Protein AF-A0A0Q7JSZ8-F1 (afdb_monomer)

Solvent-accessible surface area (backbone atoms only — not comparable to full-atom values): 3227 Å² total; per-residue (Å²): 109,66,64,61,52,50,54,50,42,54,51,36,53,51,50,28,51,51,41,21,63,76,67,74,32,72,81,37,69,71,19,43,53,36,46,59,50,36,52,54,51,50,53,52,52,52,52,51,52,52,52,51,55,54,52,64,73,76,107

pLDDT: mean 92.53, std 8.51, range [61.44, 98.0]

Mean predicted aligned error: 4.05 Å

Sequence (59 aa):
MESILQEKIESLRFEMINQAFINGSLTHEKVISVSQLLDRYILLYQKLILKKAQLKLIS

Structure (mmCIF, N/CA/C/O backbone):
data_AF-A0A0Q7JSZ8-F1
#
_entry.id   AF-A0A0Q7JSZ8-F1
#
loop_
_atom_site.group_PDB
_atom_site.id
_atom_site.type_symbol
_atom_site.label_atom_id
_atom_site.label_alt_id
_atom_site.label_comp_id
_atom_site.label_asym_id
_atom_site.label_entity_id
_atom_site.label_seq_id
_atom_site.pdbx_PDB_ins_code
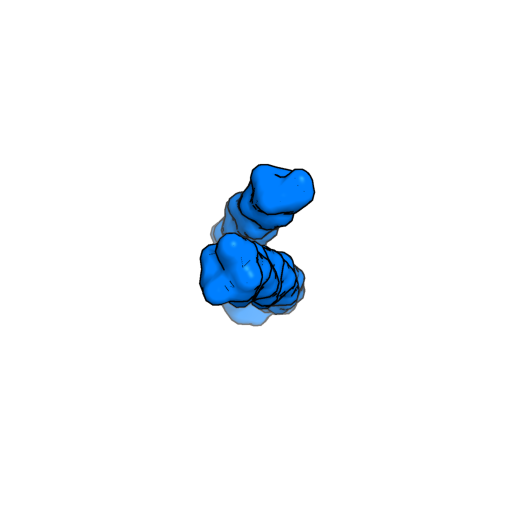_atom_site.Cartn_x
_atom_site.Cartn_y
_atom_site.Cartn_z
_atom_site.occupancy
_atom_site.B_iso_or_equiv
_atom_site.auth_seq_id
_atom_site.auth_comp_id
_atom_site.auth_asym_id
_atom_site.auth_atom_id
_atom_site.pdbx_PDB_model_num
ATOM 1 N N . MET A 1 1 ? -1.557 -3.624 16.232 1.00 63.47 1 MET A N 1
ATOM 2 C CA . MET A 1 1 ? -2.353 -3.892 15.010 1.00 63.47 1 MET A CA 1
ATOM 3 C C . MET A 1 1 ? -2.299 -2.732 14.024 1.00 63.47 1 MET A C 1
ATOM 5 O O . MET A 1 1 ? -2.015 -2.989 12.867 1.00 63.47 1 MET A O 1
ATOM 9 N N . GLU A 1 2 ? -2.509 -1.477 14.445 1.00 68.94 2 GLU A N 1
ATOM 10 C CA . GLU A 1 2 ? -2.356 -0.320 13.539 1.00 68.94 2 GLU A CA 1
ATOM 11 C C . GLU A 1 2 ? -0.926 -0.115 13.028 1.00 68.94 2 GLU A C 1
ATOM 13 O O . GLU A 1 2 ? -0.780 0.070 11.827 1.00 68.94 2 GLU A O 1
ATOM 18 N N . SER A 1 3 ? 0.108 -0.219 13.881 1.00 81.38 3 SER A N 1
ATOM 19 C CA . SER A 1 3 ? 1.499 -0.055 13.412 1.00 81.38 3 SER A CA 1
ATOM 20 C C . SER A 1 3 ? 1.868 -1.120 12.379 1.00 81.38 3 SER A C 1
ATOM 22 O O . SER A 1 3 ? 2.346 -0.782 11.312 1.00 81.38 3 SER A O 1
ATOM 24 N N . ILE A 1 4 ? 1.508 -2.384 12.626 1.00 89.31 4 ILE A N 1
ATOM 25 C CA . ILE A 1 4 ? 1.737 -3.498 11.690 1.00 89.31 4 ILE A CA 1
ATOM 26 C C . ILE A 1 4 ? 1.055 -3.235 10.339 1.00 89.31 4 ILE A C 1
ATOM 28 O O . ILE A 1 4 ? 1.615 -3.523 9.283 1.00 89.31 4 ILE A O 1
ATOM 32 N N . LEU A 1 5 ? -0.166 -2.689 10.352 1.00 91.06 5 LEU A N 1
ATOM 33 C CA . LEU A 1 5 ? -0.895 -2.392 9.121 1.00 91.06 5 LEU A CA 1
ATOM 34 C C . LEU A 1 5 ? -0.265 -1.216 8.362 1.00 91.06 5 LEU A C 1
ATOM 36 O O . LEU A 1 5 ? -0.148 -1.281 7.142 1.00 91.06 5 LEU A O 1
ATOM 40 N N . GLN A 1 6 ? 0.180 -0.181 9.077 1.00 92.56 6 GLN A N 1
ATOM 41 C CA . GLN A 1 6 ? 0.928 0.939 8.501 1.00 92.56 6 GLN A CA 1
ATOM 42 C C . GLN A 1 6 ? 2.270 0.479 7.924 1.00 92.56 6 GLN A C 1
ATOM 44 O O . GLN A 1 6 ? 2.561 0.772 6.772 1.00 92.56 6 GLN A O 1
ATOM 49 N N . GLU A 1 7 ? 3.045 -0.310 8.666 1.00 95.31 7 GLU A N 1
ATOM 50 C CA . GLU A 1 7 ? 4.304 -0.907 8.205 1.00 95.31 7 GLU A CA 1
ATOM 51 C C . GLU A 1 7 ? 4.088 -1.733 6.930 1.00 95.31 7 GLU A C 1
ATOM 53 O O . GLU A 1 7 ? 4.873 -1.646 5.984 1.00 95.31 7 GLU A O 1
ATOM 58 N N . LYS A 1 8 ? 2.981 -2.486 6.852 1.00 95.94 8 LYS A N 1
ATOM 59 C CA . LYS A 1 8 ? 2.641 -3.246 5.646 1.00 95.94 8 LYS A CA 1
ATOM 60 C C . LYS A 1 8 ? 2.297 -2.342 4.459 1.00 95.94 8 LYS A C 1
ATOM 62 O O . LYS A 1 8 ? 2.725 -2.640 3.347 1.00 95.94 8 LYS A O 1
ATOM 67 N N . ILE A 1 9 ? 1.556 -1.256 4.684 1.00 97.31 9 ILE A N 1
ATOM 68 C CA . ILE A 1 9 ? 1.242 -0.246 3.659 1.00 97.31 9 ILE A CA 1
ATOM 69 C C . ILE A 1 9 ? 2.532 0.396 3.131 1.00 97.31 9 ILE A C 1
ATOM 71 O O . ILE A 1 9 ? 2.732 0.464 1.920 1.00 97.31 9 ILE A O 1
ATOM 75 N N . GLU A 1 10 ? 3.435 0.804 4.021 1.00 97.44 10 GLU A N 1
ATOM 76 C CA . GLU A 1 10 ? 4.721 1.409 3.659 1.00 97.44 10 GLU A CA 1
ATOM 77 C C . GLU A 1 10 ? 5.606 0.439 2.864 1.00 97.44 10 GLU A C 1
ATOM 79 O O . GLU A 1 10 ? 6.154 0.802 1.820 1.00 97.44 10 GLU A O 1
ATOM 84 N N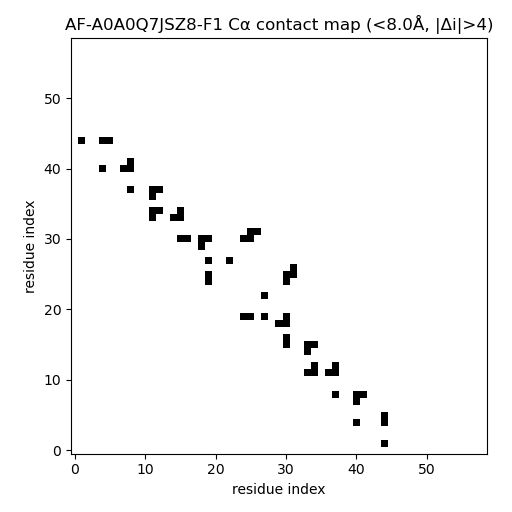 . SER A 1 11 ? 5.684 -0.818 3.308 1.00 97.88 11 SER A N 1
ATOM 85 C CA . SER A 1 11 ? 6.418 -1.879 2.613 1.00 97.88 11 SER A CA 1
ATOM 86 C C . SER A 1 11 ? 5.884 -2.112 1.196 1.00 97.88 11 SER A C 1
ATOM 88 O O . SER A 1 11 ? 6.671 -2.158 0.252 1.00 97.88 11 SER A O 1
ATOM 90 N N . LEU A 1 12 ? 4.560 -2.196 1.027 1.00 98.00 12 LEU A N 1
ATOM 91 C CA . LEU A 1 12 ? 3.934 -2.377 -0.286 1.00 98.00 12 LEU A CA 1
ATOM 92 C C . LEU A 1 12 ? 4.111 -1.150 -1.187 1.00 98.00 12 LEU A C 1
ATOM 94 O O . LEU A 1 12 ? 4.321 -1.300 -2.389 1.00 98.00 12 LEU A O 1
ATOM 98 N N . ARG A 1 13 ? 4.081 0.065 -0.626 1.00 97.69 13 ARG A N 1
ATOM 99 C CA . ARG A 1 13 ? 4.367 1.288 -1.389 1.00 97.69 13 ARG A CA 1
ATOM 100 C C . ARG A 1 13 ? 5.794 1.272 -1.931 1.00 97.69 13 ARG A C 1
ATOM 102 O O . ARG A 1 13 ? 6.001 1.580 -3.103 1.00 97.69 13 ARG A O 1
ATOM 109 N N . PHE A 1 14 ? 6.765 0.893 -1.102 1.00 98.00 14 PHE A N 1
ATOM 110 C CA . PHE A 1 14 ? 8.158 0.771 -1.526 1.00 98.00 14 PHE A CA 1
ATOM 111 C C . PHE A 1 14 ? 8.338 -0.320 -2.591 1.00 98.00 14 PHE A C 1
ATOM 113 O O . PHE A 1 14 ? 9.006 -0.098 -3.600 1.00 98.00 14 PHE A O 1
ATOM 120 N N . GLU A 1 15 ? 7.688 -1.470 -2.415 1.00 97.56 15 GLU A N 1
ATOM 121 C CA . GLU A 1 15 ? 7.689 -2.552 -3.400 1.00 97.56 15 GLU A CA 1
ATOM 122 C C . GLU A 1 15 ? 7.113 -2.100 -4.750 1.00 97.56 15 GLU A C 1
ATOM 124 O O . GLU A 1 15 ? 7.725 -2.354 -5.786 1.00 97.56 15 GLU A O 1
ATOM 129 N N . MET A 1 16 ? 5.996 -1.367 -4.752 1.00 97.62 16 MET A N 1
ATOM 130 C CA . MET A 1 16 ? 5.377 -0.840 -5.972 1.00 97.62 16 MET A CA 1
ATOM 131 C C . MET A 1 16 ? 6.326 0.094 -6.730 1.00 97.62 16 MET A C 1
ATOM 133 O O . MET A 1 16 ? 6.472 -0.032 -7.945 1.00 97.62 16 MET A O 1
ATOM 137 N N . ILE A 1 17 ? 7.001 0.999 -6.012 1.00 97.19 17 ILE A N 1
ATOM 138 C CA . ILE A 1 17 ? 7.986 1.927 -6.588 1.00 97.19 17 ILE A CA 1
ATOM 139 C C . ILE A 1 17 ? 9.165 1.153 -7.182 1.00 97.19 17 ILE A C 1
ATOM 141 O O . ILE A 1 17 ? 9.555 1.416 -8.317 1.00 97.19 17 ILE A O 1
ATOM 145 N N . ASN A 1 18 ? 9.696 0.163 -6.460 1.00 97.75 18 ASN A N 1
ATOM 146 C CA . ASN A 1 18 ? 10.789 -0.667 -6.966 1.00 97.75 18 ASN A CA 1
ATOM 147 C C . ASN A 1 18 ? 10.379 -1.453 -8.210 1.00 97.75 18 ASN A C 1
ATOM 149 O O . ASN A 1 18 ? 11.138 -1.507 -9.173 1.00 97.75 18 ASN A O 1
ATOM 153 N N . GLN A 1 19 ? 9.176 -2.031 -8.231 1.00 97.06 19 GLN A N 1
ATOM 154 C CA . GLN A 1 19 ? 8.672 -2.721 -9.416 1.00 97.06 19 GLN A CA 1
ATOM 155 C C . GLN A 1 19 ? 8.484 -1.745 -10.585 1.00 97.06 19 GLN A C 1
ATOM 157 O O . GLN A 1 19 ? 8.834 -2.086 -11.712 1.00 97.06 19 GLN A O 1
ATOM 162 N N . ALA A 1 20 ? 7.994 -0.529 -10.347 1.00 97.19 20 ALA A N 1
ATOM 163 C CA . ALA A 1 20 ? 7.858 0.480 -11.396 1.00 97.19 20 ALA A CA 1
ATOM 164 C C . ALA A 1 20 ? 9.219 0.898 -11.962 1.00 97.19 20 ALA A C 1
ATOM 166 O O . ALA A 1 20 ? 9.368 1.016 -13.176 1.00 97.19 20 ALA A O 1
ATOM 167 N N . PHE A 1 21 ? 10.218 1.055 -11.091 1.00 97.31 21 PHE A N 1
ATOM 168 C CA . PHE A 1 21 ? 11.589 1.360 -11.480 1.00 97.31 21 PHE A CA 1
ATOM 169 C C . PHE A 1 21 ? 12.218 0.224 -12.300 1.00 97.31 21 PHE A C 1
ATOM 171 O O . PHE A 1 21 ? 12.743 0.470 -13.380 1.00 97.31 21 PHE A O 1
ATOM 178 N N . ILE A 1 22 ? 12.110 -1.024 -11.830 1.00 97.25 22 ILE A N 1
ATOM 179 C CA . ILE A 1 22 ? 12.681 -2.207 -12.496 1.00 97.25 22 ILE A CA 1
ATOM 180 C C . ILE A 1 22 ? 12.031 -2.458 -13.862 1.00 97.25 22 ILE A C 1
ATOM 182 O O . ILE A 1 22 ? 12.727 -2.778 -14.821 1.00 97.25 22 ILE A O 1
ATOM 186 N N . ASN A 1 23 ? 10.705 -2.338 -13.956 1.00 96.25 23 ASN A N 1
ATOM 187 C CA . ASN A 1 23 ? 9.972 -2.647 -15.187 1.00 96.25 23 ASN A CA 1
ATOM 188 C C . ASN A 1 23 ? 9.805 -1.425 -16.111 1.00 96.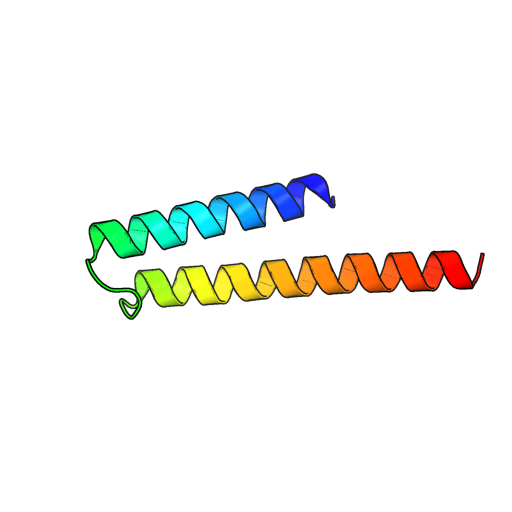25 23 ASN A C 1
ATOM 190 O O . ASN A 1 23 ? 9.260 -1.562 -17.203 1.00 96.25 23 ASN A O 1
ATOM 194 N N . GLY A 1 24 ? 10.220 -0.228 -15.678 1.00 95.38 24 GLY A N 1
ATOM 195 C CA . GLY A 1 24 ? 10.113 1.016 -16.449 1.00 95.38 24 GLY A CA 1
ATOM 196 C C . GLY A 1 24 ? 8.679 1.460 -16.766 1.00 95.38 24 GLY A C 1
ATOM 197 O O . GLY A 1 24 ? 8.478 2.305 -17.634 1.00 95.38 24 GLY A O 1
ATOM 198 N N . SER A 1 25 ? 7.670 0.883 -16.106 1.00 93.94 25 SER A N 1
ATOM 199 C CA . SER A 1 25 ? 6.258 1.158 -16.374 1.00 93.94 25 SER A CA 1
ATOM 200 C C . SER A 1 25 ? 5.399 0.980 -15.127 1.00 93.94 25 SER A C 1
ATOM 202 O O . SER A 1 25 ? 5.507 -0.021 -14.421 1.00 93.94 25 SER A O 1
ATOM 204 N N . LEU A 1 26 ? 4.486 1.928 -14.900 1.00 93.00 26 LEU A N 1
ATOM 205 C CA . LEU A 1 26 ? 3.469 1.852 -13.846 1.00 93.00 26 LEU A CA 1
ATOM 206 C C . LEU A 1 26 ? 2.315 0.902 -14.192 1.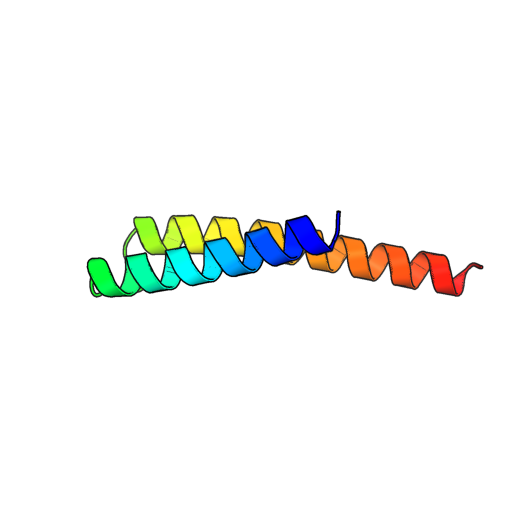00 93.00 26 LEU A C 1
ATOM 208 O O . LEU A 1 26 ? 1.599 0.456 -13.302 1.00 93.00 26 LEU A O 1
ATOM 212 N N . THR A 1 27 ? 2.136 0.582 -15.474 1.00 95.50 27 THR A N 1
ATOM 213 C CA . THR A 1 27 ? 1.080 -0.322 -15.956 1.00 95.50 27 THR A CA 1
ATOM 214 C C . THR A 1 27 ? 1.571 -1.752 -16.134 1.00 95.50 27 THR A C 1
ATOM 216 O O . THR A 1 27 ? 0.828 -2.611 -16.603 1.00 95.50 27 THR A O 1
ATOM 219 N N . HIS A 1 28 ? 2.818 -2.033 -15.757 1.00 97.31 28 HIS A N 1
ATOM 220 C CA . HIS A 1 28 ? 3.320 -3.394 -15.745 1.00 97.31 28 HIS A CA 1
ATOM 221 C C . HIS A 1 28 ? 2.499 -4.248 -14.767 1.00 97.31 28 HIS A C 1
ATOM 223 O O . HIS A 1 28 ? 2.202 -3.814 -13.654 1.00 97.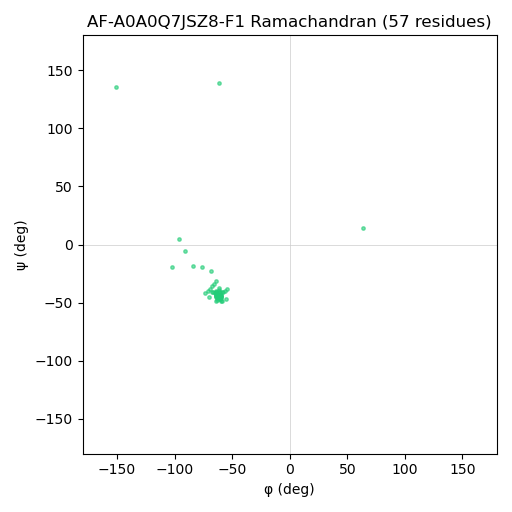31 28 HIS A O 1
ATOM 229 N N . GLU A 1 29 ? 2.172 -5.486 -15.142 1.00 96.88 29 GLU A N 1
ATOM 230 C CA . GLU A 1 29 ? 1.264 -6.354 -14.375 1.00 96.88 29 GLU A CA 1
ATOM 231 C C . GLU A 1 29 ? 1.696 -6.536 -12.913 1.00 96.88 29 GLU A C 1
ATOM 233 O O . GLU A 1 29 ? 0.866 -6.514 -12.006 1.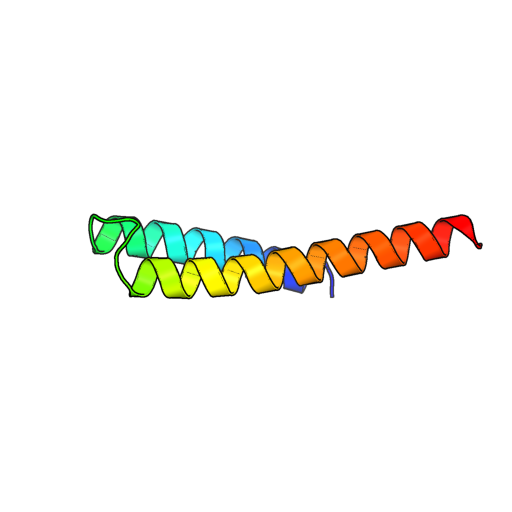00 96.88 29 GLU A O 1
ATOM 238 N N . LYS A 1 30 ? 3.010 -6.642 -12.663 1.00 95.06 30 LYS A N 1
ATOM 239 C CA . LYS A 1 30 ? 3.568 -6.723 -11.299 1.00 95.06 30 LYS A CA 1
ATOM 240 C C . LYS A 1 30 ? 3.371 -5.442 -10.486 1.00 95.06 30 LYS A C 1
ATOM 242 O O . LYS A 1 30 ? 3.204 -5.511 -9.277 1.00 95.06 30 LYS A O 1
ATOM 247 N N . VAL A 1 31 ? 3.401 -4.275 -11.124 1.00 97.50 31 VAL A N 1
ATOM 248 C CA . VAL A 1 31 ? 3.153 -2.996 -10.440 1.00 97.50 31 VAL A CA 1
ATOM 249 C C . VAL A 1 31 ? 1.669 -2.871 -10.120 1.00 97.50 31 VAL A C 1
ATOM 251 O O . VAL A 1 31 ? 1.312 -2.514 -8.999 1.00 97.50 31 VAL A O 1
ATOM 254 N N . ILE A 1 32 ? 0.809 -3.258 -11.067 1.00 97.81 32 ILE A N 1
ATOM 255 C CA . ILE A 1 32 ? -0.646 -3.284 -10.884 1.00 97.81 32 ILE A CA 1
ATOM 256 C C . ILE A 1 32 ? -1.034 -4.227 -9.740 1.00 97.81 32 ILE A C 1
ATOM 258 O O . ILE A 1 32 ? -1.835 -3.850 -8.887 1.00 97.81 32 ILE A O 1
ATOM 262 N N . SER A 1 33 ? -0.462 -5.432 -9.674 1.00 97.81 33 SER A N 1
ATOM 263 C CA . SER A 1 33 ? -0.807 -6.396 -8.623 1.00 97.81 33 SER A CA 1
ATOM 264 C C . SER A 1 33 ? -0.421 -5.898 -7.225 1.00 97.81 33 SER A C 1
ATOM 266 O O . SER A 1 33 ? -1.215 -6.025 -6.287 1.00 97.81 33 SER A O 1
ATOM 268 N N . VAL A 1 34 ? 0.753 -5.269 -7.089 1.00 97.88 34 VAL A N 1
ATOM 269 C CA . VAL A 1 34 ? 1.190 -4.644 -5.831 1.00 97.88 34 VAL A CA 1
ATOM 270 C C . VAL A 1 34 ? 0.311 -3.437 -5.491 1.00 97.88 34 VAL A C 1
ATOM 272 O O . VAL A 1 34 ? -0.105 -3.306 -4.341 1.00 97.88 34 VAL A O 1
ATOM 275 N N . SER A 1 35 ? -0.056 -2.608 -6.474 1.00 97.44 35 SER A N 1
ATOM 276 C CA . SER A 1 35 ? -0.979 -1.477 -6.296 1.00 97.44 35 SER A CA 1
ATOM 277 C C . SER A 1 35 ? -2.350 -1.933 -5.781 1.00 97.44 35 SER A C 1
ATOM 279 O O . SER A 1 35 ? -2.821 -1.435 -4.762 1.00 97.44 35 SER A O 1
ATOM 281 N N . GLN A 1 36 ? -2.949 -2.957 -6.392 1.00 97.88 36 GLN A N 1
ATOM 282 C CA . GLN A 1 36 ? -4.232 -3.514 -5.946 1.00 97.88 36 GLN A CA 1
ATOM 283 C C . GLN A 1 36 ? -4.151 -4.145 -4.549 1.00 97.88 36 GLN A C 1
ATOM 285 O O . GLN A 1 36 ? -5.135 -4.193 -3.802 1.00 97.88 36 GLN A O 1
ATOM 290 N N . LEU A 1 37 ? -2.996 -4.704 -4.180 1.00 97.75 37 LEU A N 1
ATOM 291 C CA . LEU A 1 37 ? -2.775 -5.199 -2.827 1.00 97.75 37 LEU A CA 1
ATOM 292 C C . LEU A 1 37 ? -2.670 -4.041 -1.828 1.00 97.75 37 LEU A C 1
ATOM 294 O O . LEU A 1 37 ? -3.328 -4.087 -0.790 1.00 97.75 37 LEU A O 1
ATOM 298 N N . LEU A 1 38 ? -1.909 -2.998 -2.159 1.00 97.88 38 LEU A N 1
ATOM 299 C CA . LEU A 1 38 ? -1.776 -1.783 -1.360 1.00 97.88 38 LEU A CA 1
ATOM 300 C C . LEU A 1 38 ? -3.144 -1.137 -1.086 1.00 97.88 38 LEU A C 1
ATOM 302 O O . LEU A 1 38 ? -3.459 -0.866 0.075 1.00 97.88 38 LEU A O 1
ATOM 306 N N . ASP A 1 39 ? -3.993 -1.000 -2.106 1.00 98.00 39 ASP A N 1
ATOM 307 C CA . ASP A 1 39 ? -5.340 -0.429 -1.972 1.00 98.00 39 ASP A CA 1
ATOM 308 C C . ASP A 1 39 ? -6.200 -1.193 -0.960 1.00 98.00 39 ASP A C 1
ATOM 310 O O . ASP A 1 39 ? -6.886 -0.596 -0.124 1.00 98.00 39 ASP A O 1
ATOM 314 N N . ARG A 1 40 ? -6.124 -2.531 -0.963 1.00 97.38 40 A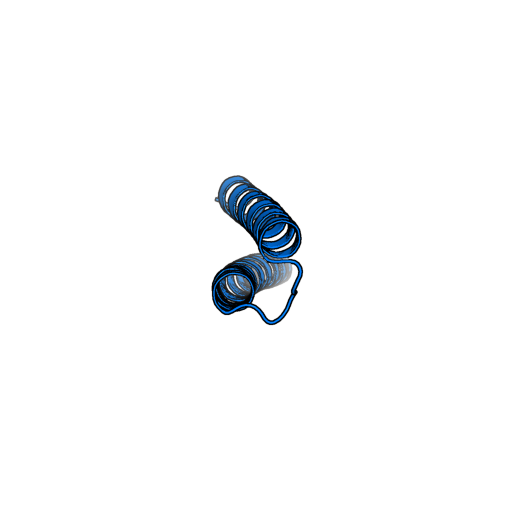RG A N 1
ATOM 315 C CA . ARG A 1 40 ? -6.840 -3.365 0.016 1.00 97.38 40 ARG A CA 1
ATOM 316 C C . ARG A 1 40 ? -6.399 -3.062 1.446 1.00 97.38 40 ARG A C 1
ATOM 318 O O . ARG A 1 40 ? -7.247 -2.945 2.332 1.00 97.38 40 ARG A O 1
ATOM 325 N N . TYR A 1 41 ? -5.097 -2.912 1.680 1.00 96.69 41 TYR A N 1
ATOM 326 C CA . TYR A 1 41 ? -4.570 -2.589 3.007 1.00 96.69 41 TYR A CA 1
ATOM 327 C C . TYR A 1 41 ? -4.919 -1.164 3.449 1.00 96.69 41 TYR A C 1
ATOM 329 O O . TYR A 1 41 ? -5.288 -0.967 4.609 1.00 96.69 41 TYR A O 1
ATOM 337 N N . ILE A 1 42 ? -4.892 -0.195 2.531 1.00 96.50 42 ILE A N 1
ATOM 338 C CA . ILE A 1 42 ? -5.328 1.182 2.800 1.00 96.50 42 ILE A CA 1
ATOM 339 C C . ILE A 1 42 ? -6.804 1.204 3.210 1.00 96.50 42 ILE A C 1
ATOM 341 O O . ILE A 1 42 ? -7.145 1.795 4.236 1.00 96.50 42 ILE A O 1
ATOM 345 N N . LEU A 1 43 ? -7.677 0.503 2.478 1.00 97.00 43 LEU A N 1
ATOM 346 C CA . LEU A 1 43 ? -9.101 0.415 2.815 1.00 97.00 43 LEU A CA 1
ATOM 347 C C . LEU A 1 43 ? -9.334 -0.223 4.190 1.00 97.00 43 LEU A C 1
ATOM 349 O O . LEU A 1 43 ? -10.180 0.243 4.955 1.00 97.00 43 LEU A O 1
ATOM 353 N N . LEU A 1 44 ? -8.591 -1.280 4.532 1.00 94.88 44 LEU A N 1
ATOM 354 C CA . LEU A 1 44 ? -8.667 -1.893 5.862 1.00 94.88 44 LEU A CA 1
ATOM 355 C C . LEU A 1 44 ? -8.250 -0.908 6.961 1.00 94.88 44 LEU A C 1
ATOM 357 O O . LEU A 1 44 ? -8.933 -0.805 7.981 1.00 94.88 44 LEU A O 1
ATOM 361 N N . TYR A 1 45 ? -7.174 -0.154 6.739 1.00 94.38 45 TYR A N 1
ATOM 362 C CA . TYR A 1 45 ? -6.694 0.851 7.683 1.00 94.38 45 TYR A CA 1
ATOM 363 C C . TYR A 1 45 ? -7.712 1.983 7.881 1.00 94.38 45 TYR A C 1
ATOM 365 O O . TYR A 1 45 ? -8.051 2.323 9.015 1.00 94.38 45 TYR A O 1
ATOM 373 N N . GLN A 1 46 ? -8.295 2.491 6.795 1.00 93.12 46 GLN A N 1
ATOM 374 C CA . GLN A 1 46 ? -9.352 3.504 6.850 1.00 93.12 46 GLN A CA 1
ATOM 375 C C . GLN A 1 46 ? -10.584 3.011 7.622 1.00 93.12 46 GLN A C 1
ATOM 377 O O . GLN A 1 46 ? -11.100 3.724 8.483 1.00 93.12 46 GLN A O 1
ATOM 382 N N . LYS A 1 47 ? -11.029 1.767 7.386 1.00 94.19 47 LYS A N 1
ATOM 383 C CA . LYS A 1 47 ? -12.148 1.165 8.135 1.00 94.19 47 LYS A CA 1
ATOM 384 C C . LYS A 1 47 ? -11.852 1.058 9.632 1.00 94.19 47 LYS A C 1
ATOM 386 O O . LYS A 1 47 ? -12.746 1.300 10.444 1.00 94.19 47 LYS A O 1
ATOM 391 N N . LEU A 1 48 ? -10.617 0.717 10.009 1.00 92.00 48 LEU A N 1
ATOM 392 C CA . LEU A 1 48 ? -10.202 0.671 11.415 1.00 92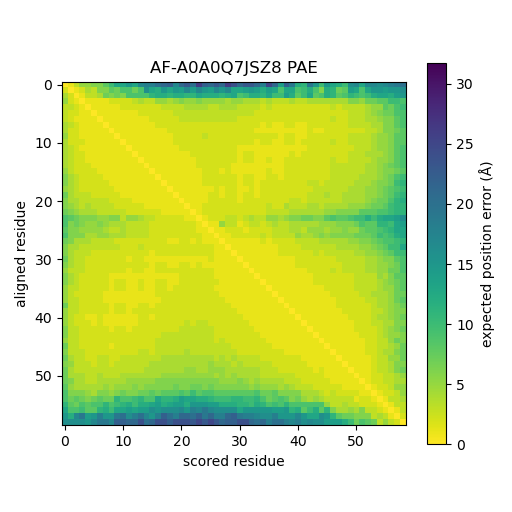.00 48 LEU A CA 1
ATOM 393 C C . LEU A 1 48 ? -10.262 2.054 12.070 1.00 92.00 48 LEU A C 1
ATOM 395 O O . LEU A 1 48 ? -10.808 2.170 13.170 1.00 92.00 48 LEU A O 1
ATOM 399 N N . ILE A 1 49 ? -9.771 3.093 11.389 1.00 91.62 49 ILE A N 1
ATOM 400 C CA . ILE A 1 49 ? -9.844 4.475 11.884 1.00 91.62 49 ILE A CA 1
ATOM 401 C C . ILE A 1 49 ? -11.300 4.898 12.084 1.00 91.62 49 ILE A C 1
ATOM 403 O O . ILE A 1 49 ? -11.650 5.392 13.156 1.00 91.62 49 ILE A O 1
ATOM 407 N N . LEU A 1 50 ? -12.161 4.668 11.088 1.00 93.12 50 LEU A N 1
ATOM 408 C CA . LEU A 1 50 ? -13.576 5.036 11.166 1.00 93.12 50 LEU A CA 1
ATOM 409 C C . LEU A 1 50 ? -14.280 4.335 12.330 1.00 93.12 50 LEU A C 1
ATOM 411 O O . LEU A 1 50 ? -14.994 4.981 13.095 1.00 93.12 50 LEU A O 1
ATOM 415 N N . LYS A 1 51 ? -14.025 3.036 12.526 1.00 91.50 51 LYS A N 1
ATOM 416 C CA . LYS A 1 51 ? -14.584 2.285 13.657 1.00 91.50 51 LYS A CA 1
ATOM 417 C C . LYS A 1 51 ? -14.130 2.859 15.001 1.00 91.50 51 LYS A C 1
ATOM 419 O O . LYS A 1 51 ? -14.936 2.980 15.917 1.00 91.50 51 LYS A O 1
ATOM 424 N N . LYS A 1 52 ? -12.858 3.247 15.130 1.00 88.94 52 LYS A N 1
ATOM 425 C CA . LYS A 1 52 ? -12.355 3.902 16.348 1.00 88.94 52 LYS A CA 1
ATOM 426 C C . LYS A 1 52 ? -13.000 5.263 16.582 1.00 88.94 52 LYS A C 1
ATOM 428 O O . LYS A 1 52 ? -13.329 5.576 17.721 1.00 88.94 52 LYS A O 1
ATOM 433 N N . ALA A 1 53 ? -13.176 6.058 15.530 1.00 89.88 53 ALA A N 1
ATOM 434 C CA . ALA A 1 53 ? -13.840 7.353 15.624 1.00 89.88 53 ALA A CA 1
ATOM 435 C C . ALA A 1 53 ? -15.300 7.199 16.083 1.00 89.88 53 ALA A C 1
ATOM 437 O O . ALA A 1 53 ? -15.723 7.907 16.988 1.00 89.88 53 ALA A O 1
ATOM 438 N N . GLN A 1 54 ? -16.032 6.221 15.540 1.00 89.06 54 GLN A N 1
ATOM 439 C CA . GLN A 1 54 ? -17.395 5.901 15.977 1.00 89.06 54 GLN A CA 1
ATOM 440 C C . GLN A 1 54 ? -17.451 5.477 17.449 1.00 89.06 54 GLN A C 1
ATOM 442 O O . GLN A 1 54 ? -18.295 5.969 18.188 1.00 89.06 54 GLN A O 1
ATOM 447 N N . LEU A 1 55 ? -16.534 4.6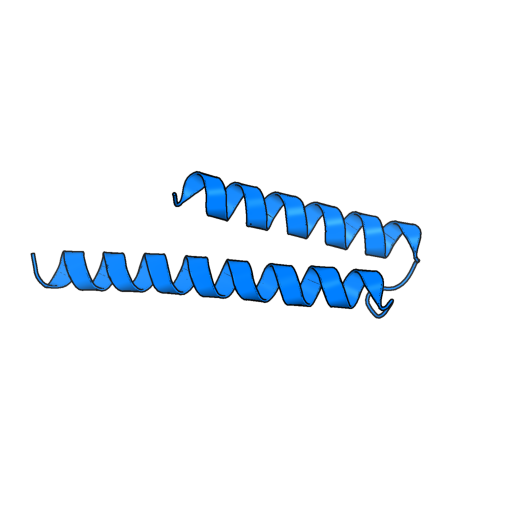13 17.896 1.00 83.94 55 LEU A N 1
ATOM 448 C CA . LEU A 1 55 ? -16.483 4.184 19.298 1.00 83.94 55 LEU A CA 1
ATOM 449 C C . LEU A 1 55 ? -16.221 5.354 20.258 1.00 83.94 55 LEU A C 1
ATOM 451 O O . LEU A 1 55 ? -16.835 5.399 21.316 1.00 83.94 55 LEU A O 1
ATOM 455 N N . LYS A 1 56 ? -15.371 6.316 19.873 1.00 79.00 56 LYS A N 1
ATOM 456 C CA . LYS A 1 56 ? -15.093 7.528 20.666 1.00 79.00 56 LYS A CA 1
ATOM 457 C C . LYS A 1 56 ? -16.271 8.501 20.763 1.00 79.00 56 LYS A C 1
ATOM 459 O O . LYS A 1 56 ? -16.273 9.334 21.654 1.00 79.00 56 LYS A O 1
ATOM 464 N N . LEU A 1 57 ? -17.213 8.454 19.821 1.00 75.88 57 LEU A N 1
ATOM 465 C CA . LEU A 1 57 ? -18.401 9.316 19.828 1.00 75.88 57 LEU A CA 1
ATOM 466 C C . LEU A 1 57 ? -19.533 8.755 20.701 1.00 75.88 57 LEU A C 1
ATOM 468 O O . LEU A 1 57 ? -20.460 9.488 21.027 1.00 75.88 57 LEU A O 1
ATOM 472 N N . ILE A 1 58 ? -19.483 7.459 21.023 1.00 72.31 58 ILE A N 1
ATOM 473 C CA . ILE A 1 58 ? -20.510 6.748 21.803 1.00 72.31 58 ILE A CA 1
ATOM 474 C C . ILE A 1 58 ? -20.063 6.550 23.266 1.00 72.31 58 ILE A C 1
ATOM 476 O O . ILE A 1 58 ? -20.903 6.307 24.129 1.00 72.31 58 ILE A O 1
ATOM 480 N N . SER A 1 59 ? -18.756 6.650 23.543 1.00 61.44 59 SER A N 1
ATOM 481 C CA . SER A 1 59 ? -18.160 6.681 24.889 1.00 61.44 59 SER A CA 1
ATOM 482 C C . SER A 1 59 ? -18.204 8.072 25.506 1.00 61.44 59 SER A C 1
ATOM 484 O O . SER A 1 59 ? -18.503 8.161 26.712 1.00 61.44 59 SER A O 1
#

Secondary structure (DSSP, 8-state):
-HHHHHHHHHHHHHHHHHHHHHHT-TTSHHHHHHHHHHHHHHHHHHHHHHHHHHHHHH-

Foldseek 3Di:
DLVVLVVVLVVLVVVLVVVCVVVVHCPPPSSVVSVVVSVVSVVVNVVVVVVVVVVVVVD

Radius of gyration: 14.73 Å; Cα contacts (8 Å, |Δi|>4): 30; chains: 1; bounding box: 33×16×41 Å